Protein AF-A0A497HZM5-F1 (afdb_monomer_lite)

Sequence (43 aa):
CVNKLGCPAIVKDGDRVYIDEKFCTGCGVCAQICPVQAIKVIK

pLDDT: mean 89.0, std 6.35, range [58.41, 94.12]

Foldseek 3Di:
DLVVDPQPQWDDDPPDIDGNPVRDPLPCPCQVPPPVSPDDRDD

Structure (mmCIF, N/CA/C/O backbone):
data_AF-A0A497HZM5-F1
#
_entry.id   AF-A0A497HZM5-F1
#
loop_
_atom_site.group_PDB
_atom_site.id
_atom_site.type_symbol
_atom_site.labe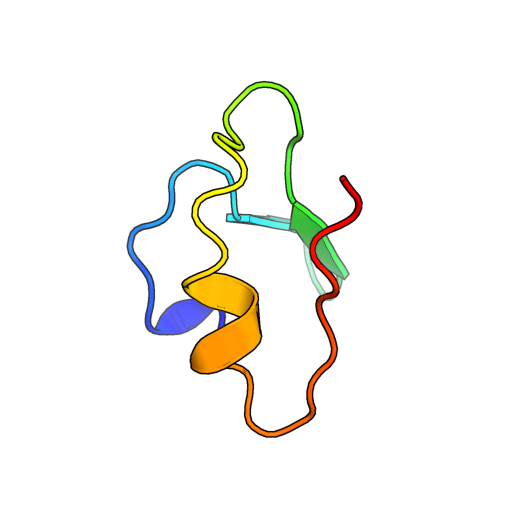l_atom_id
_atom_site.label_alt_id
_atom_site.label_comp_id
_atom_site.label_asym_id
_atom_site.label_entity_id
_atom_site.label_seq_id
_atom_site.pdbx_PDB_ins_code
_atom_site.Cartn_x
_atom_site.Cartn_y
_atom_site.Cartn_z
_atom_site.occupancy
_atom_site.B_iso_or_equiv
_atom_site.auth_seq_id
_atom_site.auth_comp_id
_atom_site.auth_asym_id
_atom_site.auth_atom_id
_atom_site.pdbx_PDB_model_num
ATOM 1 N N . CYS A 1 1 ? -7.687 -0.255 -7.557 1.00 81.50 1 CYS A N 1
ATOM 2 C CA . CYS A 1 1 ? -7.521 0.875 -6.611 1.00 81.50 1 CYS A CA 1
ATOM 3 C C . CYS A 1 1 ? -6.060 1.301 -6.503 1.00 81.50 1 CYS A C 1
ATOM 5 O O . CYS A 1 1 ? -5.796 2.486 -6.615 1.00 81.50 1 CYS A O 1
ATOM 7 N N . VAL A 1 2 ? -5.127 0.352 -6.377 1.00 83.06 2 VAL A N 1
ATOM 8 C CA . VAL A 1 2 ? -3.678 0.593 -6.243 1.00 83.06 2 VAL A CA 1
ATOM 9 C C . VAL A 1 2 ? -3.065 1.439 -7.371 1.00 83.06 2 VAL A C 1
ATOM 11 O O . VAL A 1 2 ? -2.275 2.324 -7.089 1.00 83.06 2 VAL A O 1
ATOM 14 N N . ASN A 1 3 ? -3.534 1.293 -8.617 1.00 81.12 3 ASN A N 1
ATOM 15 C CA . ASN A 1 3 ? -3.072 2.105 -9.760 1.00 81.12 3 ASN A CA 1
ATOM 16 C C . ASN A 1 3 ? -3.667 3.527 -9.817 1.00 81.12 3 ASN A C 1
ATOM 18 O O . ASN A 1 3 ? -3.326 4.294 -10.709 1.00 81.12 3 ASN A O 1
ATOM 22 N N . LYS A 1 4 ? -4.614 3.865 -8.931 1.00 79.56 4 LYS A N 1
ATOM 23 C CA . LYS A 1 4 ? -5.231 5.203 -8.863 1.00 79.56 4 LYS A CA 1
ATOM 24 C C . LYS A 1 4 ? -4.566 6.097 -7.809 1.00 79.56 4 LYS A C 1
ATOM 26 O O . LYS A 1 4 ? -4.979 7.238 -7.640 1.00 79.56 4 LYS A O 1
ATOM 31 N N . LEU A 1 5 ? -3.586 5.569 -7.074 1.00 78.38 5 LEU A N 1
ATOM 32 C CA . LEU A 1 5 ? -2.906 6.243 -5.974 1.00 78.38 5 LEU A CA 1
ATOM 33 C C . LEU A 1 5 ? -1.444 6.475 -6.345 1.00 78.38 5 LEU A C 1
ATOM 35 O O . LEU A 1 5 ? -0.766 5.546 -6.763 1.00 78.38 5 LEU A O 1
ATOM 39 N N . GLY A 1 6 ? -0.934 7.680 -6.098 1.00 84.56 6 GLY A N 1
ATOM 40 C CA . GLY A 1 6 ? 0.504 7.973 -6.144 1.00 84.56 6 GLY A CA 1
ATOM 41 C C . GLY A 1 6 ? 1.236 7.579 -4.857 1.00 84.56 6 GLY A C 1
ATOM 42 O O . GLY A 1 6 ? 2.186 8.250 -4.471 1.00 84.56 6 GLY A O 1
ATOM 43 N N . CYS A 1 7 ? 0.744 6.573 -4.124 1.00 90.12 7 CYS A N 1
ATOM 44 C CA . CYS A 1 7 ? 1.305 6.203 -2.827 1.00 90.12 7 CYS A CA 1
ATOM 45 C C . CYS A 1 7 ? 2.684 5.553 -3.028 1.00 90.12 7 CYS A C 1
ATOM 47 O O . CYS A 1 7 ? 2.742 4.495 -3.654 1.00 90.12 7 CYS A O 1
ATOM 49 N N . PRO A 1 8 ? 3.772 6.119 -2.469 1.00 90.25 8 PRO A N 1
ATOM 50 C CA . PRO A 1 8 ? 5.119 5.576 -2.657 1.00 90.25 8 PRO A CA 1
ATOM 51 C C . PRO A 1 8 ? 5.308 4.207 -1.988 1.00 90.25 8 PRO A C 1
ATOM 53 O O . PRO A 1 8 ? 6.235 3.484 -2.327 1.00 90.25 8 PRO A O 1
ATOM 56 N N . ALA A 1 9 ? 4.422 3.839 -1.058 1.00 93.38 9 ALA A N 1
ATOM 57 C CA . ALA A 1 9 ? 4.451 2.555 -0.369 1.00 93.38 9 ALA A CA 1
ATOM 58 C C . ALA A 1 9 ? 3.799 1.412 -1.158 1.00 93.38 9 ALA A C 1
ATOM 60 O O . ALA A 1 9 ? 3.955 0.260 -0.778 1.00 93.38 9 ALA A O 1
ATOM 61 N N . ILE A 1 10 ? 3.033 1.686 -2.216 1.00 92.75 10 ILE A N 1
ATOM 62 C CA . ILE A 1 10 ? 2.386 0.627 -2.998 1.00 92.75 10 ILE A CA 1
ATOM 63 C C . ILE A 1 10 ? 3.365 0.150 -4.067 1.00 92.75 10 ILE A C 1
ATOM 65 O O . ILE A 1 10 ? 3.655 0.876 -5.016 1.00 92.75 10 ILE A O 1
ATOM 69 N N . VAL A 1 11 ? 3.827 -1.091 -3.936 1.00 92.31 11 VAL A N 1
ATOM 70 C CA . VAL A 1 11 ? 4.768 -1.709 -4.871 1.00 92.31 11 VAL A CA 1
ATOM 71 C C . VAL A 1 11 ? 4.062 -2.810 -5.655 1.00 92.31 11 VAL A C 1
ATOM 73 O O . VAL A 1 11 ? 3.309 -3.614 -5.100 1.00 92.31 11 VAL A O 1
ATOM 76 N N . LYS A 1 12 ? 4.300 -2.838 -6.968 1.00 91.69 12 LYS A N 1
ATOM 77 C CA . LYS A 1 12 ? 3.819 -3.882 -7.873 1.00 91.69 12 LYS A CA 1
ATOM 78 C C . LYS A 1 12 ? 5.012 -4.704 -8.357 1.00 91.69 12 LYS A C 1
ATOM 80 O O . LYS A 1 12 ? 5.897 -4.153 -9.005 1.00 91.69 12 LYS A O 1
ATOM 85 N N . ASP A 1 13 ? 4.994 -6.000 -8.073 1.00 91.44 13 ASP A N 1
ATOM 86 C CA . ASP A 1 13 ? 5.990 -6.974 -8.521 1.00 91.44 13 ASP A CA 1
ATOM 87 C C . ASP A 1 13 ? 5.294 -8.063 -9.349 1.00 91.44 13 ASP A C 1
ATOM 89 O O . ASP A 1 13 ? 4.629 -8.959 -8.819 1.00 91.44 13 ASP A O 1
ATOM 93 N N . GLY A 1 14 ? 5.350 -7.913 -10.675 1.00 90.00 14 GLY A N 1
ATOM 94 C CA . GLY A 1 14 ? 4.583 -8.733 -11.613 1.00 90.00 14 GLY A CA 1
ATOM 95 C C . GLY A 1 14 ? 3.076 -8.660 -11.340 1.00 90.00 14 GLY A C 1
ATOM 96 O O . GLY A 1 14 ? 2.466 -7.590 -11.439 1.00 90.00 14 GLY A O 1
ATOM 97 N N . ASP A 1 15 ? 2.491 -9.802 -10.979 1.00 89.94 15 ASP A N 1
ATOM 98 C CA . ASP A 1 15 ? 1.070 -9.941 -10.631 1.00 89.94 15 ASP A CA 1
ATOM 99 C C . ASP A 1 15 ? 0.777 -9.720 -9.140 1.00 89.94 15 ASP A C 1
ATOM 101 O O . ASP A 1 15 ? -0.385 -9.697 -8.725 1.00 89.94 15 ASP A O 1
ATOM 105 N N . ARG A 1 16 ? 1.811 -9.547 -8.309 1.00 89.75 16 ARG A N 1
ATOM 106 C CA . ARG A 1 16 ? 1.658 -9.288 -6.876 1.00 89.75 16 ARG A CA 1
ATOM 107 C C 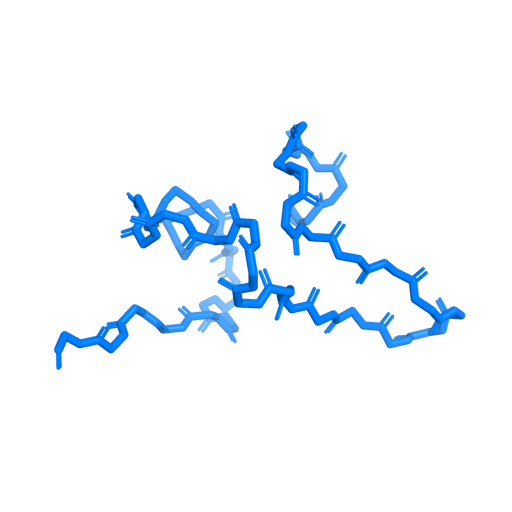. ARG A 1 16 ? 1.701 -7.793 -6.600 1.00 89.75 16 ARG A C 1
ATOM 109 O O . ARG A 1 16 ? 2.481 -7.044 -7.182 1.00 89.75 16 ARG A O 1
ATOM 116 N N . VAL A 1 17 ? 0.861 -7.365 -5.666 1.00 91.44 17 VAL A N 1
ATOM 117 C CA . VAL A 1 17 ? 0.866 -6.001 -5.137 1.00 91.44 17 VAL A CA 1
ATOM 118 C C . VAL A 1 17 ? 0.963 -6.088 -3.628 1.00 91.44 17 VAL A C 1
ATOM 120 O O . VAL A 1 17 ? 0.189 -6.811 -3.001 1.00 91.44 17 VAL A O 1
ATOM 123 N N . TYR A 1 18 ? 1.906 -5.353 -3.057 1.00 91.62 18 TYR A N 1
ATOM 124 C CA . TYR A 1 18 ? 2.115 -5.289 -1.618 1.00 91.62 18 TYR A CA 1
ATOM 125 C C . TYR A 1 18 ? 2.393 -3.851 -1.183 1.00 91.62 18 TYR A C 1
ATOM 127 O O . TYR A 1 18 ? 2.645 -2.964 -2.001 1.00 91.62 18 TYR A O 1
ATOM 135 N N . ILE A 1 19 ? 2.281 -3.617 0.121 1.00 92.31 19 ILE A N 1
ATOM 136 C CA . ILE A 1 19 ? 2.574 -2.328 0.738 1.00 92.31 19 ILE A CA 1
ATOM 137 C C . ILE A 1 19 ? 3.934 -2.457 1.420 1.00 92.31 19 ILE A C 1
ATOM 139 O O . ILE A 1 19 ? 4.103 -3.316 2.280 1.00 92.31 19 ILE A O 1
ATOM 143 N N . ASP A 1 20 ? 4.897 -1.629 1.025 1.00 93.44 20 ASP A N 1
ATOM 144 C CA . ASP A 1 20 ? 6.184 -1.517 1.703 1.00 93.44 20 ASP A CA 1
ATOM 145 C C . ASP A 1 20 ? 6.009 -0.695 2.984 1.00 93.44 20 ASP A C 1
ATOM 147 O O . ASP A 1 20 ? 5.780 0.520 2.954 1.00 93.44 20 ASP A O 1
ATOM 151 N N . GLU A 1 21 ? 6.111 -1.372 4.125 1.00 91.19 21 GLU A N 1
ATOM 152 C CA . GLU A 1 21 ? 5.972 -0.771 5.451 1.00 91.19 21 GLU A CA 1
ATOM 153 C C . GLU A 1 21 ? 6.994 0.342 5.710 1.00 91.19 21 GLU A C 1
ATOM 155 O O . GLU A 1 21 ? 6.698 1.263 6.465 1.00 91.19 21 GLU A O 1
ATOM 160 N N . LYS A 1 22 ? 8.152 0.335 5.034 1.00 93.62 22 LYS A N 1
ATOM 161 C CA . LYS A 1 22 ? 9.168 1.391 5.186 1.00 93.62 22 LYS A CA 1
ATOM 162 C C . LYS A 1 22 ? 8.678 2.756 4.713 1.00 93.62 22 LYS A C 1
ATOM 164 O O . LYS A 1 22 ? 9.116 3.777 5.234 1.00 93.62 22 LYS A O 1
ATOM 169 N N . PHE A 1 23 ? 7.791 2.773 3.720 1.00 92.44 23 PHE A N 1
ATOM 170 C CA . PHE A 1 23 ? 7.223 3.995 3.148 1.00 92.44 23 PHE A CA 1
ATOM 171 C C . PHE A 1 23 ? 5.763 4.211 3.560 1.00 92.44 23 PHE A C 1
ATOM 173 O O . PHE A 1 23 ? 5.186 5.267 3.286 1.00 92.44 23 PHE A O 1
ATOM 180 N N . CYS A 1 24 ? 5.137 3.217 4.192 1.00 93.25 24 CYS A N 1
ATOM 181 C CA .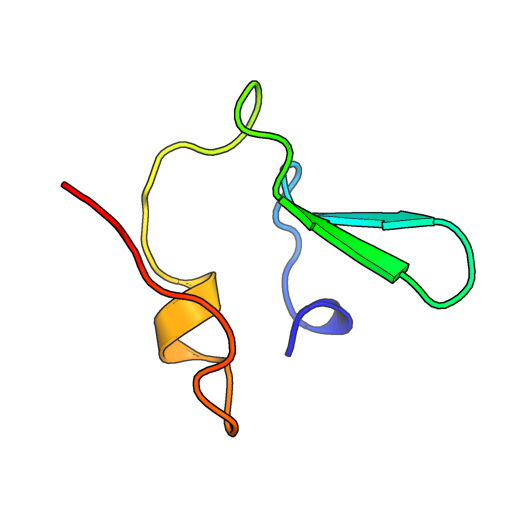 CYS A 1 24 ? 3.756 3.296 4.634 1.00 93.25 24 CYS A CA 1
ATOM 182 C C . CYS A 1 24 ? 3.647 4.140 5.906 1.00 93.25 24 CYS A C 1
ATOM 184 O O . CYS A 1 24 ? 4.191 3.797 6.949 1.00 93.25 24 CYS A O 1
ATOM 186 N N . THR A 1 25 ? 2.873 5.220 5.847 1.00 92.25 25 THR A N 1
ATOM 187 C CA . THR A 1 25 ? 2.599 6.080 7.011 1.00 92.25 25 THR A CA 1
ATOM 188 C C . THR A 1 25 ? 1.326 5.694 7.767 1.00 92.25 25 THR A C 1
ATOM 190 O O . THR A 1 25 ? 0.943 6.373 8.714 1.00 92.25 25 THR A O 1
ATOM 193 N N . GLY A 1 26 ? 0.619 4.646 7.329 1.00 92.50 26 GLY A N 1
ATOM 194 C CA . GLY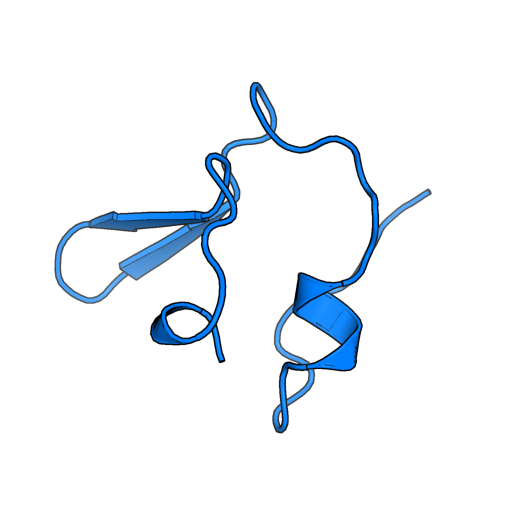 A 1 26 ? -0.643 4.225 7.945 1.00 92.50 26 GLY A CA 1
ATOM 195 C C . GLY A 1 26 ? -1.833 5.159 7.679 1.00 92.50 26 GLY A C 1
ATOM 196 O O . GLY A 1 26 ? -2.837 5.076 8.377 1.00 92.50 26 GLY A O 1
ATOM 197 N N . CYS A 1 27 ? -1.773 6.029 6.661 1.00 93.38 27 CYS A N 1
ATOM 198 C CA . CYS A 1 27 ? -2.824 7.023 6.385 1.00 93.38 27 CYS A CA 1
ATOM 199 C C . CYS A 1 27 ? -4.208 6.437 6.035 1.00 93.38 27 CYS A C 1
ATOM 201 O O . CYS A 1 27 ? -5.207 7.149 6.072 1.00 93.38 27 CYS A O 1
ATOM 203 N N . GLY A 1 28 ? -4.282 5.160 5.645 1.00 91.06 28 GLY A N 1
ATOM 204 C CA . GLY A 1 28 ? -5.537 4.442 5.393 1.00 91.06 28 GLY A CA 1
ATOM 205 C C . GLY A 1 28 ? -6.280 4.777 4.097 1.00 91.06 28 GLY A C 1
ATOM 206 O O . GLY A 1 28 ? -7.266 4.111 3.781 1.00 91.06 28 GLY A O 1
ATOM 207 N N . VAL A 1 29 ? -5.788 5.719 3.290 1.00 91.62 29 VAL A N 1
ATOM 208 C CA . VAL A 1 29 ? -6.409 6.105 2.006 1.00 91.62 29 VAL A CA 1
ATOM 209 C C . VAL A 1 29 ? -6.552 4.907 1.060 1.00 91.62 29 VAL A C 1
ATOM 211 O O . VAL A 1 29 ? -7.577 4.738 0.399 1.00 91.62 29 VAL A O 1
ATOM 214 N N . CYS A 1 30 ? -5.541 4.033 1.017 1.00 92.94 30 CYS A N 1
ATOM 215 C CA . CYS A 1 30 ? -5.558 2.835 0.182 1.00 92.94 30 CYS A CA 1
ATOM 216 C C . CYS A 1 30 ? -6.673 1.850 0.569 1.00 92.94 30 CYS A C 1
ATOM 218 O O . CYS A 1 30 ? -7.269 1.246 -0.322 1.00 92.94 30 CYS A O 1
ATOM 220 N N . ALA A 1 31 ? -7.008 1.742 1.859 1.00 92.19 31 ALA A N 1
ATOM 221 C CA . ALA A 1 31 ? -8.115 0.922 2.344 1.00 92.19 31 ALA A CA 1
ATOM 222 C C . ALA A 1 31 ? -9.477 1.527 1.970 1.00 92.19 31 ALA A C 1
ATOM 224 O O . ALA A 1 31 ? -10.353 0.804 1.504 1.00 92.19 31 ALA A O 1
ATOM 225 N N . GLN A 1 32 ? -9.632 2.851 2.083 1.00 91.19 32 GLN A N 1
ATOM 226 C CA . GLN A 1 32 ? -10.887 3.549 1.769 1.00 91.19 32 GLN A CA 1
ATOM 227 C C . GLN A 1 32 ? -11.265 3.479 0.285 1.00 91.19 32 GLN A C 1
ATOM 229 O O . GLN A 1 32 ? -12.430 3.299 -0.056 1.00 91.19 32 GLN A O 1
ATOM 234 N N . ILE A 1 33 ? -10.286 3.606 -0.614 1.00 91.06 33 ILE A N 1
ATOM 235 C CA . ILE A 1 33 ? -10.529 3.598 -2.066 1.00 91.06 33 ILE A CA 1
ATOM 236 C C . ILE A 1 33 ? -10.563 2.183 -2.663 1.00 91.06 33 ILE A C 1
ATOM 238 O O . IL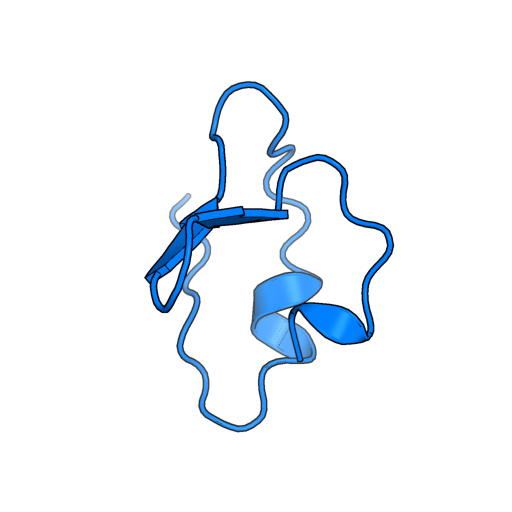E A 1 33 ? -10.815 2.012 -3.859 1.00 91.06 33 ILE A O 1
ATOM 242 N N . CYS A 1 34 ? -10.257 1.149 -1.877 1.00 92.12 34 CYS A N 1
ATOM 243 C CA . CYS A 1 34 ? -10.262 -0.225 -2.355 1.00 92.12 34 CYS A CA 1
ATOM 244 C C . CYS A 1 34 ? -11.701 -0.761 -2.420 1.00 92.12 34 CYS A C 1
ATOM 246 O O . CYS A 1 34 ? -12.271 -1.059 -1.374 1.00 92.12 34 CYS A O 1
ATOM 248 N N . PRO A 1 35 ? -12.290 -0.955 -3.619 1.00 90.94 35 PRO A N 1
ATOM 249 C CA . PRO A 1 35 ? -13.693 -1.367 -3.733 1.00 90.94 35 PRO A CA 1
ATOM 250 C C . PRO A 1 35 ? -13.943 -2.769 -3.166 1.00 90.94 35 PRO A C 1
ATOM 252 O O . PRO A 1 35 ? -15.045 -3.079 -2.738 1.00 90.94 35 PRO A O 1
ATOM 255 N N . VAL A 1 36 ? -12.904 -3.606 -3.150 1.00 94.12 36 VAL A N 1
ATOM 256 C CA . VAL A 1 36 ? -12.940 -4.979 -2.632 1.00 94.12 36 VAL A CA 1
ATOM 257 C C . VAL A 1 36 ? -12.406 -5.085 -1.201 1.00 94.12 36 VAL A C 1
ATOM 259 O O . VAL A 1 36 ? -12.228 -6.190 -0.705 1.00 94.12 36 VAL A O 1
ATOM 262 N N . GLN A 1 37 ? -12.098 -3.956 -0.549 1.00 89.25 37 GLN A N 1
ATOM 263 C CA . GLN A 1 37 ? -11.606 -3.903 0.835 1.00 89.25 37 GLN A CA 1
ATOM 264 C C . GLN A 1 37 ? -10.409 -4.836 1.116 1.00 89.25 37 GLN A C 1
ATOM 266 O O . GLN A 1 37 ? -10.261 -5.382 2.206 1.00 89.25 37 GLN A O 1
ATOM 271 N N . ALA A 1 38 ? -9.521 -5.005 0.131 1.00 90.94 38 ALA A N 1
ATOM 272 C CA . ALA A 1 38 ? -8.372 -5.912 0.228 1.00 90.94 38 ALA A CA 1
ATOM 273 C C . ALA A 1 38 ? -7.290 -5.461 1.229 1.00 90.94 38 ALA A C 1
ATOM 275 O O . ALA A 1 38 ? -6.357 -6.210 1.498 1.00 90.94 38 ALA A O 1
ATOM 276 N N . ILE A 1 39 ? -7.377 -4.235 1.752 1.00 91.19 39 ILE A N 1
ATOM 277 C CA . ILE A 1 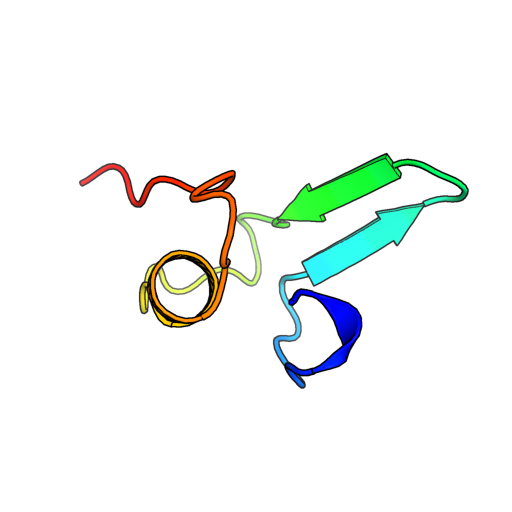39 ? -6.360 -3.628 2.614 1.00 91.19 39 ILE A CA 1
ATOM 278 C C . ILE A 1 39 ? -7.005 -3.288 3.954 1.00 91.19 39 ILE A C 1
ATOM 280 O O . ILE A 1 39 ? -8.062 -2.657 3.988 1.00 91.19 39 ILE A O 1
ATOM 284 N N . LYS A 1 40 ? -6.346 -3.665 5.053 1.00 88.06 40 LYS A N 1
ATOM 285 C CA . LYS A 1 40 ? -6.732 -3.296 6.419 1.00 88.06 40 LYS A CA 1
ATOM 286 C C . LYS A 1 40 ? -5.613 -2.489 7.063 1.00 88.06 40 LYS A C 1
ATOM 288 O O . LYS A 1 40 ? -4.452 -2.870 6.971 1.00 88.06 40 LYS A O 1
ATOM 293 N N . VAL A 1 41 ? -5.977 -1.391 7.717 1.00 86.69 41 VAL A N 1
ATOM 294 C CA . VAL A 1 41 ? -5.053 -0.627 8.559 1.00 86.69 41 VAL A CA 1
ATOM 295 C C . VAL A 1 41 ? -5.094 -1.253 9.944 1.00 86.69 41 VAL A C 1
ATOM 297 O O . VAL A 1 41 ? -6.133 -1.233 10.602 1.00 86.69 41 VAL A O 1
ATOM 300 N N . ILE A 1 42 ? -3.985 -1.859 10.344 1.00 78.06 42 ILE A N 1
ATOM 301 C CA . ILE A 1 42 ? -3.772 -2.370 11.697 1.00 78.06 42 ILE A CA 1
ATOM 302 C C . ILE A 1 42 ? -3.129 -1.261 12.529 1.00 78.06 42 ILE A C 1
ATOM 304 O O . ILE A 1 42 ? -2.288 -0.517 12.024 1.00 78.06 42 ILE A O 1
ATOM 308 N N . LYS A 1 43 ? -3.626 -1.100 13.754 1.00 58.41 43 LYS A N 1
ATOM 309 C CA . LYS A 1 43 ? -3.250 -0.044 14.693 1.00 58.41 43 LYS A CA 1
ATOM 310 C C . LYS A 1 43 ? -2.274 -0.585 15.725 1.00 58.41 43 LYS A C 1
ATOM 312 O O . LYS A 1 43 ? -2.433 -1.776 16.075 1.00 58.41 43 LYS A O 1
#

Radius of gyration: 9.8 Å; chains: 1; bounding box: 23×18×26 Å

Secondary structure (DSSP, 8-state):
-GGG---TTEEEETTEEEE-TTT-----HHHHT-TT-------